Protein AF-A0A0Q7DZ96-F1 (afdb_monomer)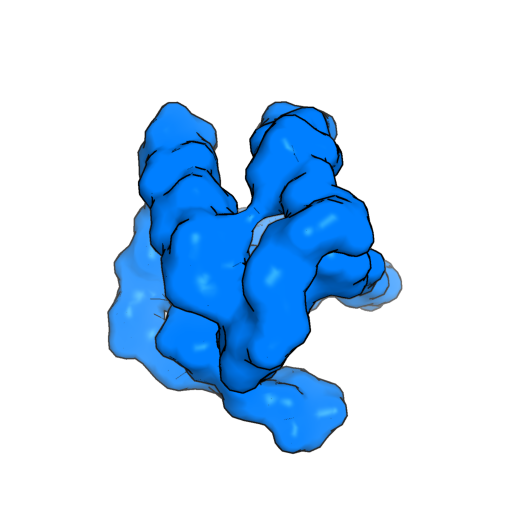

Mean predicted aligned error: 4.11 Å

Foldseek 3Di:
DDKDFDPPDDAEPCVVQLVVQLVVLDDPPDDQADKAKEFEAYPVRHTGMIDIDGDDSSVVSSVVSCVVVVWDWPPDWDDDPNDTHPTYTYD

Structure (mmCIF, N/CA/C/O backbone):
data_AF-A0A0Q7DZ96-F1
#
_entry.id   AF-A0A0Q7DZ96-F1
#
loop_
_atom_site.group_PDB
_atom_site.id
_atom_site.type_symbol
_atom_site.label_atom_id
_atom_site.label_alt_id
_atom_site.label_comp_id
_atom_site.label_asym_id
_atom_site.label_entity_id
_atom_site.label_seq_id
_atom_site.pdbx_PDB_ins_code
_atom_site.Cartn_x
_atom_site.Cartn_y
_atom_site.Cartn_z
_atom_site.occupancy
_atom_site.B_iso_or_equiv
_atom_site.auth_seq_id
_atom_site.auth_comp_id
_atom_site.auth_asym_id
_atom_site.auth_atom_id
_atom_site.pdbx_P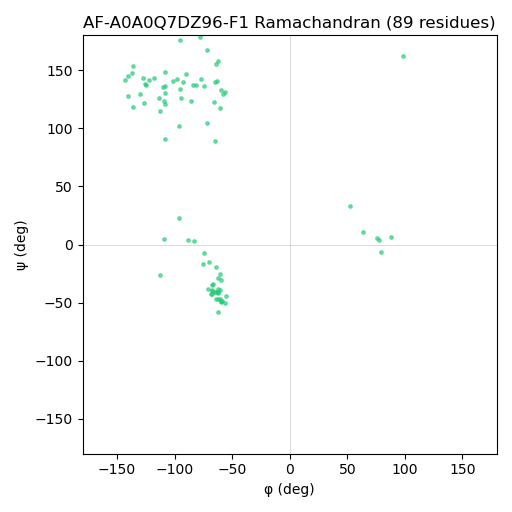DB_model_num
ATOM 1 N N . MET A 1 1 ? 4.169 -6.869 -9.416 1.00 83.31 1 MET A N 1
ATOM 2 C CA . MET A 1 1 ? 3.336 -6.731 -8.210 1.00 83.31 1 MET A CA 1
ATOM 3 C C . MET A 1 1 ? 2.361 -7.884 -7.999 1.00 83.31 1 MET A C 1
ATOM 5 O O . MET A 1 1 ? 1.863 -8.437 -8.972 1.00 83.31 1 MET A O 1
ATOM 9 N N . GLU A 1 2 ? 1.998 -8.164 -6.745 1.00 86.06 2 GLU A N 1
ATOM 10 C CA . GLU A 1 2 ? 0.768 -8.895 -6.389 1.00 86.06 2 GLU A CA 1
ATOM 11 C C . GLU A 1 2 ? -0.055 -8.061 -5.398 1.00 86.06 2 GLU A C 1
ATOM 13 O O . GLU A 1 2 ? 0.502 -7.490 -4.463 1.00 86.06 2 GLU A O 1
ATOM 18 N N . THR A 1 3 ? -1.379 -7.990 -5.565 1.00 88.44 3 THR A N 1
ATOM 19 C CA . THR A 1 3 ? -2.263 -7.313 -4.602 1.00 88.44 3 THR A CA 1
ATOM 20 C C . THR A 1 3 ? -3.396 -8.237 -4.186 1.00 88.44 3 THR A C 1
ATOM 22 O O . THR A 1 3 ? -3.899 -9.029 -4.986 1.00 88.44 3 THR A O 1
A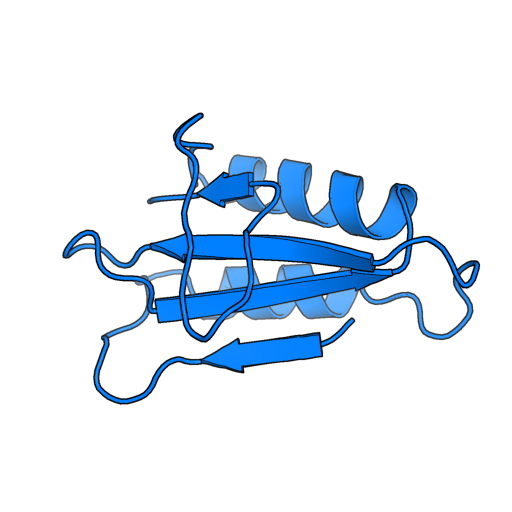TOM 25 N N . LYS A 1 4 ? -3.801 -8.159 -2.917 1.00 89.81 4 LYS A N 1
ATOM 26 C CA . LYS A 1 4 ? -4.892 -8.980 -2.387 1.00 89.81 4 LYS A CA 1
ATOM 27 C C . LYS A 1 4 ? -5.756 -8.175 -1.430 1.00 89.81 4 LYS A C 1
ATOM 29 O O . LYS A 1 4 ? -5.244 -7.581 -0.485 1.00 89.81 4 LYS A O 1
ATOM 34 N N . LEU A 1 5 ? -7.063 -8.184 -1.681 1.00 88.50 5 LEU A N 1
ATOM 35 C CA . LEU A 1 5 ? -8.073 -7.697 -0.746 1.00 88.50 5 LEU A CA 1
ATOM 36 C C . LEU A 1 5 ? -8.369 -8.796 0.285 1.00 88.50 5 LEU A C 1
ATOM 38 O O . LEU A 1 5 ? -8.483 -9.973 -0.067 1.00 88.50 5 LEU A O 1
ATOM 42 N N . ILE A 1 6 ? -8.481 -8.417 1.551 1.00 88.38 6 ILE A N 1
ATOM 43 C CA . ILE A 1 6 ? -8.897 -9.296 2.639 1.00 88.38 6 ILE A CA 1
ATOM 44 C C . ILE A 1 6 ? -10.424 -9.295 2.701 1.00 88.38 6 ILE A C 1
ATOM 46 O O . ILE A 1 6 ? -11.060 -8.249 2.815 1.00 88.38 6 ILE A O 1
ATOM 50 N N . GLU A 1 7 ? -11.017 -10.481 2.607 1.00 80.81 7 GLU A N 1
ATOM 51 C CA . GLU A 1 7 ? -12.469 -10.639 2.615 1.00 80.81 7 GLU A CA 1
ATOM 52 C C . GLU A 1 7 ? -13.088 -10.166 3.936 1.00 80.81 7 GLU A C 1
ATOM 54 O O . GLU A 1 7 ? -12.563 -10.413 5.023 1.00 80.81 7 GLU A O 1
ATOM 59 N N . GLY A 1 8 ? -14.243 -9.507 3.834 1.00 78.12 8 GLY A N 1
ATOM 60 C CA . GLY A 1 8 ? -15.030 -9.089 4.995 1.00 78.12 8 GLY A CA 1
ATOM 61 C C . GLY A 1 8 ? -14.507 -7.854 5.732 1.00 78.12 8 GLY A C 1
ATOM 62 O O . GLY A 1 8 ? -15.102 -7.483 6.743 1.00 78.12 8 GLY A O 1
ATOM 63 N N . VAL A 1 9 ? -13.448 -7.200 5.240 1.00 82.50 9 VAL A N 1
ATOM 64 C CA . VAL A 1 9 ? -12.978 -5.905 5.755 1.00 82.50 9 VAL A CA 1
ATOM 65 C C . VAL A 1 9 ? -13.301 -4.814 4.728 1.00 82.50 9 VAL A C 1
ATOM 67 O O . VAL A 1 9 ? -12.854 -4.919 3.583 1.00 82.50 9 VAL A O 1
ATOM 70 N N . PRO A 1 10 ? -14.092 -3.784 5.086 1.00 84.94 10 PRO A N 1
ATOM 71 C CA . PRO A 1 10 ? -14.381 -2.678 4.181 1.00 84.94 10 PRO A CA 1
ATOM 72 C C . PRO A 1 10 ? -13.088 -1.961 3.762 1.00 84.94 10 PRO A C 1
ATOM 74 O O . PRO A 1 10 ? -12.262 -1.659 4.627 1.00 84.94 10 PRO A O 1
ATOM 77 N N . PRO A 1 11 ? -12.896 -1.675 2.464 1.00 86.12 11 PRO A N 1
ATOM 78 C CA . PRO A 1 11 ? -11.741 -0.919 2.013 1.00 86.12 11 PRO A CA 1
ATOM 79 C C . PRO A 1 11 ? -11.849 0.561 2.406 1.00 86.12 11 PRO A C 1
ATOM 81 O O . PRO A 1 11 ? -12.916 1.043 2.797 1.00 86.12 11 PRO A O 1
ATOM 84 N N . LEU A 1 12 ? -10.740 1.292 2.277 1.00 89.00 12 LEU A N 1
ATOM 85 C CA . LEU A 1 12 ? -10.740 2.745 2.453 1.00 89.00 12 LEU A CA 1
ATOM 86 C C . LEU A 1 12 ? -11.601 3.435 1.385 1.00 89.00 12 LEU A C 1
ATOM 88 O O . LEU A 1 12 ? -11.804 2.920 0.284 1.00 89.00 12 LEU A O 1
ATOM 92 N N . ALA A 1 13 ? -12.090 4.636 1.703 1.00 89.62 13 ALA A N 1
ATOM 93 C CA . ALA A 1 13 ? -12.917 5.418 0.783 1.00 89.62 13 ALA A CA 1
ATOM 94 C C . ALA A 1 13 ? -12.193 5.742 -0.539 1.00 89.62 13 ALA A C 1
ATOM 96 O O . ALA A 1 13 ? -12.841 5.825 -1.579 1.00 89.62 13 ALA A O 1
ATOM 97 N N . ASN A 1 14 ? -10.864 5.873 -0.490 1.00 90.31 14 ASN A N 1
ATOM 98 C CA . ASN A 1 14 ? -9.977 6.132 -1.624 1.00 90.31 14 ASN A CA 1
ATOM 99 C C . ASN A 1 14 ? -9.331 4.855 -2.212 1.00 90.31 14 ASN A C 1
ATOM 101 O O . ASN A 1 14 ? -8.277 4.915 -2.842 1.00 90.31 14 ASN A O 1
ATOM 105 N N . ASP A 1 15 ? -9.922 3.668 -2.008 1.00 91.69 15 ASP A N 1
ATOM 106 C CA . ASP A 1 15 ? -9.354 2.403 -2.517 1.00 91.69 15 ASP A CA 1
ATOM 107 C C . ASP A 1 15 ? -9.233 2.366 -4.047 1.00 91.69 15 ASP A C 1
ATOM 109 O O . ASP A 1 15 ? -8.357 1.688 -4.578 1.00 91.69 15 ASP A O 1
ATOM 113 N N . LYS A 1 16 ? -10.057 3.127 -4.776 1.00 92.81 16 LYS A N 1
ATOM 114 C CA . LYS A 1 16 ? -9.942 3.226 -6.239 1.00 92.81 16 LYS A CA 1
ATOM 115 C C . LYS A 1 16 ? -8.664 3.945 -6.657 1.00 92.81 16 LYS A C 1
ATOM 117 O O . LYS A 1 16 ? -7.999 3.502 -7.587 1.00 92.81 16 LYS A O 1
ATOM 122 N N . GLU A 1 17 ? -8.325 5.026 -5.969 1.00 94.50 17 GLU A N 1
ATOM 123 C CA . GLU A 1 17 ? -7.107 5.800 -6.173 1.00 94.50 17 GLU A CA 1
ATOM 124 C C . GLU A 1 17 ? -5.880 4.978 -5.774 1.00 94.50 17 GLU A C 1
ATOM 126 O O . GLU A 1 17 ? -4.896 4.956 -6.509 1.00 94.50 17 GLU A O 1
ATOM 131 N N . ILE A 1 18 ? -5.972 4.217 -4.677 1.00 93.56 18 ILE A N 1
ATOM 132 C CA . ILE A 1 18 ? -4.932 3.261 -4.275 1.00 93.56 18 ILE A CA 1
ATOM 133 C C . ILE A 1 18 ? -4.729 2.213 -5.374 1.00 93.56 18 ILE A C 1
ATOM 135 O O . ILE A 1 18 ? -3.603 1.972 -5.789 1.00 93.56 18 ILE A O 1
ATOM 139 N N . LEU A 1 19 ? -5.794 1.601 -5.895 1.00 93.88 19 LEU A N 1
ATOM 140 C CA . LEU A 1 19 ? -5.680 0.621 -6.979 1.00 93.88 19 LEU A CA 1
ATOM 141 C C . LEU A 1 19 ? -5.096 1.218 -8.265 1.00 93.88 19 LEU A C 1
ATOM 143 O O . LEU A 1 19 ? -4.320 0.539 -8.935 1.00 93.88 19 LEU A O 1
ATOM 147 N N . ALA A 1 20 ? -5.456 2.458 -8.603 1.00 93.50 20 ALA A N 1
ATOM 148 C CA . ALA A 1 20 ? -4.907 3.158 -9.760 1.00 93.50 20 ALA A CA 1
ATOM 149 C C . ALA A 1 20 ? -3.398 3.397 -9.605 1.00 93.50 20 ALA A C 1
ATOM 151 O O . ALA A 1 20 ? -2.644 3.042 -10.506 1.00 93.50 20 ALA A O 1
ATOM 152 N N . LEU A 1 21 ? -2.967 3.889 -8.439 1.00 93.94 21 LEU A N 1
ATOM 153 C CA . LEU A 1 21 ? -1.553 4.043 -8.095 1.00 93.94 21 LEU A CA 1
ATOM 154 C C . LEU A 1 21 ? -0.802 2.713 -8.216 1.00 93.94 21 LEU A C 1
ATOM 156 O O . LEU A 1 21 ? 0.237 2.634 -8.859 1.00 93.94 21 LEU A O 1
ATOM 160 N N . LEU A 1 22 ? -1.333 1.649 -7.610 1.00 92.25 22 LEU A N 1
ATOM 161 C CA . LEU A 1 22 ? -0.691 0.336 -7.639 1.00 92.25 22 LEU A CA 1
ATOM 162 C C . LEU A 1 22 ? -0.537 -0.177 -9.082 1.00 92.25 22 LEU A C 1
ATOM 164 O O . LEU A 1 22 ? 0.483 -0.770 -9.421 1.00 92.25 22 LEU A O 1
ATOM 168 N N . ALA A 1 23 ? -1.533 0.048 -9.941 1.00 89.25 23 ALA A N 1
ATOM 169 C CA . ALA A 1 23 ? -1.452 -0.328 -11.350 1.00 89.25 23 ALA A CA 1
ATOM 170 C C . ALA A 1 23 ? -0.412 0.494 -12.132 1.00 89.25 23 ALA A C 1
ATOM 172 O O . ALA A 1 23 ? 0.224 -0.058 -13.026 1.00 89.25 23 ALA A O 1
ATOM 173 N N . GLU A 1 24 ? -0.239 1.776 -11.802 1.00 88.81 24 GLU A N 1
ATOM 174 C CA . GLU A 1 24 ? 0.767 2.659 -12.407 1.00 88.81 24 GLU A CA 1
ATOM 175 C C . GLU A 1 24 ? 2.195 2.252 -12.022 1.00 88.81 24 GLU A C 1
ATOM 177 O O . GLU A 1 24 ? 3.063 2.160 -12.885 1.00 88.81 24 GLU A O 1
ATOM 182 N N . GLU A 1 25 ? 2.413 1.918 -10.749 1.00 86.75 25 GLU A N 1
ATOM 183 C CA . GLU A 1 25 ? 3.714 1.476 -10.228 1.00 86.75 25 GLU A CA 1
ATOM 184 C C . GLU A 1 25 ? 4.076 0.039 -10.638 1.00 86.75 25 GLU A C 1
ATOM 186 O O . GLU A 1 25 ? 5.190 -0.435 -10.395 1.00 86.75 25 GLU A O 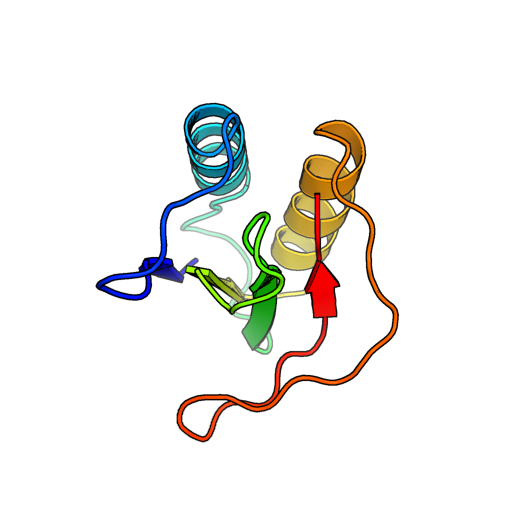1
ATOM 191 N N . HIS A 1 26 ? 3.151 -0.687 -11.271 1.00 82.00 26 HIS A N 1
ATOM 192 C CA . HIS A 1 26 ? 3.436 -2.024 -11.755 1.00 82.00 26 HIS A CA 1
ATOM 193 C C . HIS A 1 26 ? 4.372 -1.982 -12.968 1.00 82.00 26 HIS A C 1
ATOM 195 O O . HIS A 1 26 ? 3.937 -1.758 -14.097 1.00 82.00 26 HIS A O 1
ATOM 201 N N . ASP A 1 27 ? 5.643 -2.320 -12.754 1.00 75.00 27 ASP A N 1
ATOM 202 C CA . ASP A 1 27 ? 6.585 -2.579 -13.843 1.00 75.00 27 ASP A CA 1
ATOM 203 C C . ASP A 1 27 ? 6.688 -4.093 -14.133 1.00 75.00 27 ASP A C 1
ATOM 205 O O . ASP A 1 27 ? 7.361 -4.823 -13.397 1.00 75.00 27 ASP A O 1
ATOM 209 N N . PRO A 1 28 ? 6.042 -4.614 -15.195 1.00 69.50 28 PRO A N 1
ATOM 210 C CA . PRO A 1 28 ? 6.129 -6.029 -15.557 1.00 69.50 28 PRO A CA 1
ATOM 211 C C . PRO A 1 28 ? 7.511 -6.438 -16.095 1.00 69.50 28 PRO A C 1
ATOM 213 O O . PRO A 1 28 ? 7.790 -7.634 -16.178 1.00 69.50 28 PRO A O 1
ATOM 216 N N . ASN A 1 29 ? 8.366 -5.476 -16.461 1.00 69.94 29 ASN A N 1
ATOM 217 C CA . ASN A 1 29 ? 9.727 -5.707 -16.955 1.00 69.94 29 ASN A CA 1
ATOM 218 C C . ASN A 1 29 ? 10.800 -5.275 -15.943 1.00 69.94 29 ASN A C 1
ATOM 220 O O . ASN A 1 29 ? 11.995 -5.322 -16.256 1.00 69.94 29 ASN A O 1
ATOM 224 N N . GLY A 1 30 ? 10.379 -4.850 -14.751 1.00 62.97 30 GLY A N 1
ATOM 225 C CA . GLY A 1 30 ? 11.256 -4.362 -13.702 1.00 62.97 30 GLY A CA 1
ATOM 226 C C . GLY A 1 30 ? 12.227 -5.441 -13.220 1.00 62.97 30 GLY A C 1
ATOM 227 O O . GLY A 1 30 ? 11.984 -6.642 -13.391 1.00 62.97 30 GLY A O 1
ATOM 228 N N . PRO A 1 31 ? 13.362 -5.049 -12.618 1.00 59.72 31 PRO A N 1
ATOM 229 C CA . PRO A 1 31 ? 14.331 -6.009 -12.112 1.00 59.72 31 PRO A CA 1
ATOM 230 C C . PRO A 1 31 ? 13.665 -6.965 -11.116 1.00 59.72 31 PRO A C 1
ATOM 232 O O . PRO A 1 31 ? 13.016 -6.531 -10.168 1.00 59.72 31 PRO A O 1
ATOM 235 N N . SER A 1 32 ? 13.885 -8.272 -11.287 1.00 65.50 32 SER A N 1
ATOM 236 C CA . SER A 1 32 ? 13.486 -9.288 -10.311 1.00 65.50 32 SER A CA 1
ATOM 237 C C . SER A 1 32 ? 14.288 -9.087 -9.020 1.00 65.50 32 SER A C 1
ATOM 239 O O . SER A 1 32 ? 15.401 -9.597 -8.869 1.00 65.50 32 SER A O 1
ATOM 241 N N . GLY A 1 33 ? 13.763 -8.260 -8.122 1.00 72.69 33 GLY A N 1
ATOM 242 C CA . GLY A 1 33 ? 14.368 -7.938 -6.837 1.00 72.69 33 GLY A CA 1
ATOM 243 C C . GLY A 1 33 ? 13.827 -8.798 -5.700 1.00 72.69 33 GLY A C 1
ATOM 244 O O . GLY A 1 33 ? 12.899 -9.591 -5.860 1.00 72.69 33 GLY A O 1
ATOM 245 N N . LYS A 1 34 ? 14.398 -8.609 -4.507 1.00 85.75 34 LYS A N 1
ATOM 246 C CA . LYS A 1 34 ? 13.808 -9.141 -3.276 1.00 85.75 34 LYS A CA 1
ATOM 247 C C . LYS A 1 34 ? 12.387 -8.579 -3.130 1.00 85.75 34 LYS A C 1
ATOM 249 O O . LYS A 1 34 ? 12.200 -7.368 -3.225 1.00 85.75 34 LYS A O 1
ATOM 254 N N . ALA A 1 35 ? 11.420 -9.461 -2.886 1.00 88.31 35 ALA A N 1
ATOM 255 C CA . ALA A 1 35 ? 10.051 -9.059 -2.594 1.00 88.31 35 ALA A CA 1
ATOM 256 C C . ALA A 1 35 ? 9.977 -8.282 -1.271 1.00 88.31 35 ALA A C 1
ATOM 258 O O . ALA A 1 35 ? 10.636 -8.667 -0.298 1.00 88.31 35 ALA A O 1
ATOM 259 N N . MET A 1 36 ? 9.167 -7.226 -1.249 1.00 92.06 36 MET A N 1
ATOM 260 C CA . MET A 1 36 ? 8.785 -6.494 -0.039 1.00 92.06 36 MET A CA 1
ATOM 261 C C . MET A 1 36 ? 7.266 -6.435 0.054 1.00 92.06 36 MET A C 1
ATOM 263 O O . MET A 1 36 ? 6.576 -6.242 -0.952 1.00 92.06 36 MET A O 1
ATOM 267 N N . ASP A 1 37 ? 6.760 -6.631 1.263 1.00 93.50 37 ASP A N 1
ATOM 268 C CA . ASP A 1 37 ? 5.338 -6.762 1.548 1.00 93.50 37 ASP A CA 1
ATOM 269 C C . ASP A 1 37 ? 4.835 -5.521 2.303 1.00 93.50 37 ASP A C 1
ATOM 271 O O . ASP A 1 37 ? 5.316 -5.195 3.387 1.00 93.50 37 ASP A O 1
ATOM 275 N N . ILE A 1 38 ? 3.822 -4.853 1.756 1.00 95.31 38 ILE A N 1
ATOM 276 C CA . ILE A 1 38 ? 3.156 -3.682 2.335 1.00 95.31 38 ILE A CA 1
ATOM 277 C C . ILE A 1 38 ? 1.742 -4.075 2.773 1.00 95.31 38 ILE A C 1
ATOM 279 O O . ILE A 1 38 ? 1.000 -4.745 2.047 1.00 95.31 38 ILE A O 1
ATOM 283 N N . ALA A 1 39 ? 1.355 -3.644 3.968 1.00 95.88 39 ALA A N 1
ATOM 284 C CA . ALA A 1 39 ? 0.016 -3.812 4.517 1.00 95.88 39 ALA A CA 1
ATOM 285 C C . ALA A 1 39 ? -0.735 -2.481 4.559 1.00 95.88 39 ALA A C 1
ATOM 287 O O . ALA A 1 39 ? -0.193 -1.474 5.007 1.00 95.88 39 ALA A O 1
ATOM 288 N N . LEU A 1 40 ? -2.008 -2.498 4.165 1.00 95.75 40 LEU A N 1
ATOM 289 C CA . LEU A 1 40 ? -2.913 -1.358 4.278 1.00 95.75 40 LEU A CA 1
ATOM 290 C C . LEU A 1 40 ? -4.026 -1.679 5.278 1.00 95.75 40 LEU A C 1
ATOM 292 O O . LEU A 1 40 ? -4.724 -2.696 5.159 1.00 95.75 40 LEU A O 1
ATOM 296 N N . LEU A 1 41 ? -4.186 -0.808 6.268 1.00 93.75 41 LEU A N 1
ATOM 297 C CA . LEU A 1 41 ? -5.226 -0.893 7.286 1.00 93.75 41 LEU A CA 1
ATOM 298 C C . LEU A 1 41 ? -6.454 -0.081 6.868 1.00 93.75 41 LEU A C 1
ATOM 300 O O . LEU A 1 41 ? -6.328 0.995 6.285 1.00 93.75 41 LEU A O 1
ATOM 304 N N . GLY A 1 42 ? -7.637 -0.629 7.136 1.00 89.81 42 GLY A N 1
ATOM 305 C CA . GLY A 1 42 ? -8.911 0.039 6.919 1.00 89.81 42 GLY A CA 1
ATOM 306 C C . GLY A 1 42 ? -9.190 1.042 8.034 1.00 89.81 42 GLY A C 1
ATOM 307 O O . GLY A 1 42 ? -8.441 1.138 9.009 1.00 89.81 42 GLY A O 1
ATOM 308 N N . SER A 1 43 ? -10.313 1.748 7.928 1.00 86.12 43 SER A N 1
ATOM 309 C CA . SER A 1 43 ? -10.727 2.755 8.917 1.00 86.12 43 SER A CA 1
ATOM 310 C C . SER A 1 43 ? -11.011 2.174 10.309 1.00 86.12 43 SER A C 1
ATOM 312 O O . SER A 1 43 ? -10.991 2.894 11.304 1.00 86.12 43 SER A O 1
ATOM 314 N N . ASP A 1 44 ? -11.241 0.864 10.403 1.00 87.00 44 ASP A N 1
ATOM 315 C CA . ASP A 1 44 ? -11.388 0.116 11.655 1.00 87.00 44 ASP A CA 1
ATOM 316 C C . ASP A 1 44 ? -10.046 -0.399 12.221 1.00 87.00 44 ASP A C 1
ATOM 318 O O . ASP A 1 44 ? -10.020 -1.118 13.224 1.00 87.00 44 ASP A O 1
ATOM 322 N N . GLY A 1 45 ? -8.926 -0.051 11.579 1.00 87.81 45 GLY A N 1
ATOM 323 C CA . GLY A 1 45 ? -7.576 -0.475 11.941 1.00 87.81 45 GLY A CA 1
ATOM 324 C C . GLY A 1 45 ? -7.241 -1.919 11.556 1.00 87.81 45 GLY A C 1
ATOM 325 O O . GLY A 1 45 ? -6.167 -2.409 11.921 1.00 87.81 45 GLY A O 1
ATOM 326 N N . ARG A 1 46 ? -8.122 -2.628 10.841 1.00 91.00 46 ARG A N 1
ATOM 327 C CA . ARG A 1 46 ? -7.887 -4.014 10.411 1.00 91.00 46 ARG A CA 1
ATOM 328 C C . ARG A 1 46 ? -7.201 -4.040 9.053 1.00 91.00 46 ARG A C 1
ATOM 330 O O . ARG A 1 46 ? -7.447 -3.196 8.201 1.00 91.00 46 ARG A O 1
ATOM 337 N N . LEU A 1 47 ? -6.353 -5.041 8.832 1.00 92.75 47 LEU A N 1
ATOM 338 C CA . LEU A 1 47 ? -5.743 -5.279 7.525 1.00 92.75 47 LEU A CA 1
ATOM 339 C C . LEU A 1 47 ? -6.838 -5.544 6.485 1.00 92.75 47 LEU A C 1
ATOM 341 O O . LEU A 1 47 ? -7.545 -6.544 6.600 1.00 92.75 47 LEU A O 1
ATOM 345 N N . TYR A 1 48 ? -6.942 -4.682 5.474 1.00 94.06 48 TYR A N 1
ATOM 346 C CA . TYR A 1 48 ? -7.913 -4.849 4.388 1.00 94.06 48 TYR A CA 1
ATOM 347 C C . TYR A 1 48 ? -7.242 -5.155 3.049 1.00 94.06 48 TYR A C 1
ATOM 349 O O . TYR A 1 48 ? -7.851 -5.809 2.209 1.00 94.06 48 TYR A O 1
ATOM 357 N N . ARG A 1 49 ? -5.989 -4.733 2.833 1.00 94.31 49 ARG A N 1
ATOM 358 C CA . ARG A 1 49 ? -5.267 -4.988 1.581 1.00 94.31 49 ARG A CA 1
ATOM 359 C C . ARG A 1 49 ? -3.790 -5.255 1.834 1.00 94.31 49 ARG A C 1
ATOM 361 O O . ARG A 1 49 ? -3.166 -4.631 2.687 1.00 94.31 49 ARG A O 1
ATOM 368 N N . THR A 1 50 ? -3.233 -6.186 1.071 1.00 94.25 50 THR A N 1
ATOM 369 C CA . THR A 1 50 ? -1.794 -6.466 1.029 1.00 94.25 50 THR A CA 1
ATOM 370 C C . THR A 1 50 ? -1.259 -6.193 -0.365 1.00 94.25 50 THR A C 1
ATOM 372 O O . THR A 1 50 ? -1.933 -6.500 -1.354 1.00 94.25 50 THR A O 1
ATOM 375 N N . VAL A 1 51 ? -0.041 -5.674 -0.440 1.00 94.00 51 VAL A N 1
ATOM 376 C CA . VAL A 1 51 ? 0.663 -5.381 -1.687 1.00 94.00 51 VAL A CA 1
ATOM 377 C C . VAL A 1 51 ? 2.059 -5.979 -1.606 1.00 94.00 51 VAL A C 1
ATOM 379 O O . VAL A 1 51 ? 2.767 -5.759 -0.631 1.00 94.00 51 VAL A O 1
ATOM 382 N N . ARG A 1 52 ? 2.456 -6.730 -2.628 1.00 92.44 52 ARG A N 1
ATOM 383 C CA . ARG A 1 52 ? 3.804 -7.270 -2.780 1.00 92.44 52 ARG A CA 1
ATOM 384 C C . ARG A 1 52 ? 4.489 -6.606 -3.963 1.00 92.44 52 ARG A C 1
ATOM 386 O O . ARG A 1 52 ? 4.071 -6.809 -5.108 1.00 92.44 52 ARG A O 1
ATOM 393 N N . ALA A 1 53 ? 5.546 -5.864 -3.665 1.00 91.00 53 ALA A N 1
ATOM 394 C CA . ALA A 1 53 ? 6.414 -5.199 -4.628 1.00 91.00 53 ALA A CA 1
ATOM 395 C C . ALA A 1 53 ? 7.676 -6.035 -4.882 1.00 91.00 53 ALA A C 1
ATOM 397 O O . ALA A 1 53 ? 8.223 -6.644 -3.955 1.00 91.00 53 ALA A O 1
ATOM 398 N N . TRP A 1 54 ? 8.159 -6.060 -6.121 1.00 88.81 54 TRP A N 1
ATOM 399 C CA . TRP A 1 54 ? 9.329 -6.819 -6.548 1.00 88.81 54 TRP A CA 1
ATOM 400 C C . TRP A 1 54 ? 10.490 -5.869 -6.836 1.00 88.81 54 TRP A C 1
ATOM 402 O O . TRP A 1 54 ? 10.692 -5.400 -7.949 1.00 88.81 54 TRP A O 1
ATOM 412 N N . GLY A 1 55 ? 11.301 -5.618 -5.808 1.00 88.19 55 GLY A N 1
ATOM 413 C CA . GLY A 1 55 ? 12.448 -4.720 -5.900 1.00 88.19 55 GLY A CA 1
ATOM 414 C C . GLY A 1 55 ? 12.182 -3.308 -5.379 1.00 88.19 55 GLY A C 1
ATOM 415 O O . GLY A 1 55 ? 11.050 -2.886 -5.159 1.00 88.19 55 GLY A O 1
ATOM 416 N N . LEU A 1 56 ? 13.282 -2.597 -5.109 1.00 88.19 56 LEU A N 1
ATOM 417 C CA . LEU A 1 56 ? 13.278 -1.350 -4.337 1.00 88.19 56 LEU A CA 1
ATOM 418 C C . LEU A 1 56 ? 12.551 -0.197 -5.040 1.00 88.19 56 LEU A C 1
ATOM 420 O O . LEU A 1 56 ? 11.928 0.607 -4.361 1.00 88.19 56 LEU A O 1
ATOM 424 N N . GLY A 1 57 ? 12.614 -0.129 -6.373 1.00 88.75 57 GLY A N 1
ATOM 425 C CA . GLY A 1 57 ? 11.948 0.919 -7.153 1.00 88.75 57 GLY A CA 1
ATOM 426 C C . GLY A 1 57 ? 10.428 0.887 -6.991 1.00 88.75 57 GLY A C 1
ATOM 427 O O . GLY A 1 57 ? 9.863 1.851 -6.488 1.00 88.75 57 GLY A O 1
ATOM 428 N N . GLU A 1 58 ? 9.802 -0.249 -7.328 1.00 89.88 58 GLU A N 1
ATOM 429 C CA . GLU A 1 58 ? 8.350 -0.476 -7.192 1.00 89.88 58 GLU A CA 1
ATOM 430 C C . GLU A 1 58 ? 7.889 -0.230 -5.748 1.00 89.88 58 GLU A C 1
ATOM 432 O O . GLU A 1 58 ? 6.905 0.459 -5.507 1.00 89.88 58 GLU A O 1
ATOM 437 N N . TYR A 1 59 ? 8.640 -0.725 -4.759 1.00 91.81 59 TYR A N 1
ATOM 438 C CA . TYR A 1 59 ? 8.313 -0.507 -3.349 1.00 91.81 59 TYR A CA 1
ATOM 439 C C . TYR A 1 59 ? 8.336 0.978 -2.946 1.00 91.81 59 TYR A C 1
ATOM 441 O O . TYR A 1 59 ? 7.405 1.440 -2.288 1.00 91.81 59 TYR A O 1
ATOM 449 N N . LEU A 1 60 ? 9.373 1.729 -3.335 1.00 92.06 60 LEU A N 1
ATOM 450 C CA . LEU A 1 60 ? 9.484 3.150 -2.993 1.00 92.06 60 LEU A CA 1
ATOM 451 C C . LEU A 1 60 ? 8.421 3.997 -3.701 1.00 92.06 60 LEU A C 1
ATOM 453 O O . LEU A 1 60 ? 7.875 4.901 -3.071 1.00 92.06 60 LEU A O 1
ATOM 45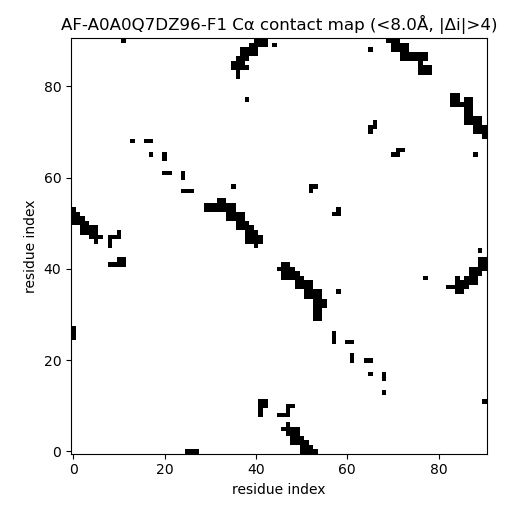7 N N . GLY A 1 61 ? 8.120 3.699 -4.969 1.00 93.19 61 GLY A N 1
ATOM 458 C CA . GLY A 1 61 ? 7.057 4.367 -5.723 1.00 93.19 61 GLY A CA 1
ATOM 459 C C . GLY A 1 61 ? 5.692 4.162 -5.071 1.00 93.19 61 GLY A C 1
ATOM 460 O O . GLY A 1 61 ? 4.994 5.129 -4.768 1.00 93.19 61 GLY A O 1
ATOM 461 N N . ILE A 1 62 ? 5.374 2.915 -4.699 1.00 94.50 62 ILE A N 1
ATOM 462 C CA . ILE A 1 62 ? 4.149 2.598 -3.955 1.00 94.50 62 ILE A CA 1
ATOM 463 C C . ILE A 1 62 ? 4.110 3.345 -2.617 1.00 94.50 62 ILE A C 1
ATOM 465 O O . ILE A 1 62 ? 3.106 3.983 -2.315 1.00 94.50 62 ILE A O 1
ATOM 469 N N . ALA A 1 63 ? 5.179 3.299 -1.816 1.00 94.81 63 ALA A N 1
ATOM 470 C CA . ALA A 1 63 ? 5.210 3.966 -0.513 1.00 94.81 63 ALA A CA 1
ATOM 471 C C . ALA A 1 63 ? 4.963 5.482 -0.636 1.00 94.81 63 ALA A C 1
ATOM 473 O O . ALA A 1 63 ? 4.094 6.016 0.051 1.00 94.81 63 ALA A O 1
ATOM 474 N N . GLN A 1 64 ? 5.660 6.157 -1.555 1.00 95.31 64 GLN A N 1
ATOM 475 C CA . GLN A 1 64 ? 5.491 7.596 -1.792 1.00 95.31 64 GLN A CA 1
ATOM 476 C C . GLN A 1 64 ? 4.100 7.936 -2.333 1.00 95.31 64 GLN A C 1
ATOM 478 O O . GLN A 1 64 ? 3.490 8.918 -1.909 1.00 95.31 64 GLN A O 1
ATOM 483 N N . GLY A 1 65 ? 3.569 7.122 -3.245 1.00 95.75 65 GLY A N 1
ATOM 484 C CA . GLY A 1 65 ? 2.229 7.318 -3.780 1.00 95.75 65 GLY A CA 1
ATOM 485 C C . GLY A 1 65 ? 1.143 7.163 -2.715 1.00 95.75 65 GLY A C 1
ATOM 486 O O . GLY A 1 65 ? 0.211 7.964 -2.672 1.00 95.75 65 GLY A O 1
A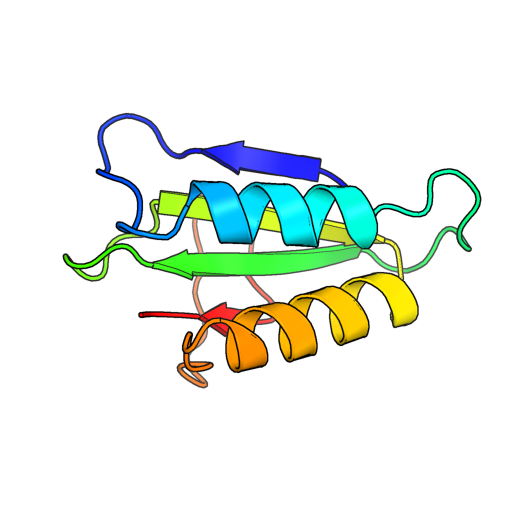TOM 487 N N . LEU A 1 66 ? 1.273 6.184 -1.812 1.00 96.12 66 LEU A N 1
ATOM 488 C CA . LEU A 1 66 ? 0.339 5.998 -0.696 1.00 96.12 66 LEU A CA 1
ATOM 489 C C . LEU A 1 66 ? 0.353 7.213 0.244 1.00 96.12 66 LEU A C 1
ATOM 491 O O . LEU A 1 66 ? -0.715 7.678 0.645 1.00 96.12 66 LEU A O 1
ATOM 495 N N . GLU A 1 67 ? 1.532 7.768 0.539 1.00 95.19 67 GLU A N 1
ATOM 496 C CA . GLU A 1 67 ? 1.663 9.020 1.300 1.00 95.19 67 GLU A CA 1
ATOM 497 C C . GLU A 1 67 ? 1.022 10.208 0.568 1.00 95.19 67 GLU A C 1
ATOM 499 O O . GLU A 1 67 ? 0.305 11.000 1.182 1.00 95.19 67 GLU A O 1
ATOM 504 N N . GLY A 1 68 ? 1.198 10.300 -0.753 1.00 95.25 68 GLY A N 1
ATOM 505 C CA . GLY A 1 68 ? 0.544 11.306 -1.597 1.00 95.25 68 GLY A CA 1
ATOM 506 C C . GLY A 1 68 ? -0.988 11.206 -1.604 1.00 95.25 68 GLY A C 1
ATOM 507 O O . GLY A 1 68 ? -1.671 12.222 -1.734 1.00 95.25 68 GLY A O 1
ATOM 508 N N . LEU A 1 69 ? -1.534 10.003 -1.395 1.00 94.56 69 LEU A N 1
ATOM 509 C CA . LEU A 1 69 ? -2.968 9.752 -1.206 1.00 94.56 69 LEU A CA 1
ATOM 510 C C . LEU A 1 69 ? -3.448 9.987 0.239 1.00 94.56 69 LEU A C 1
ATOM 512 O O . LEU A 1 69 ? -4.625 9.764 0.536 1.00 94.56 69 LEU A O 1
ATOM 516 N N . GLY A 1 70 ? -2.564 10.446 1.130 1.00 93.88 70 GLY A N 1
ATOM 517 C CA . GLY A 1 70 ? -2.870 10.79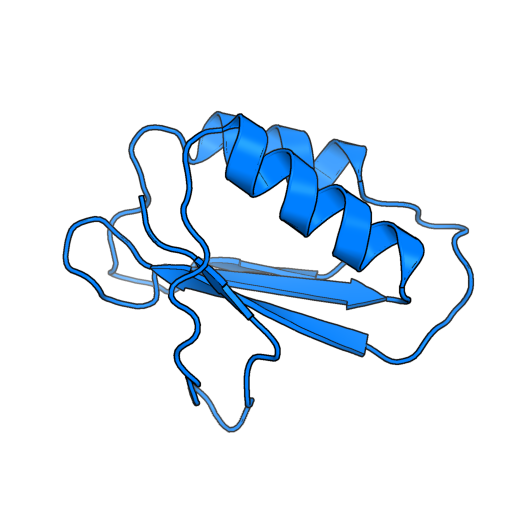1 2.517 1.00 93.88 70 GLY A CA 1
ATOM 518 C C . GLY A 1 70 ? -2.761 9.632 3.508 1.00 93.88 70 GLY A C 1
ATOM 519 O O . GLY A 1 70 ? -3.111 9.811 4.675 1.00 93.88 70 GLY A O 1
ATOM 520 N N . LEU A 1 71 ? -2.278 8.458 3.089 1.00 94.75 71 LEU A N 1
ATOM 521 C CA . LEU A 1 71 ? -2.029 7.357 4.017 1.00 94.75 71 LEU A CA 1
ATOM 522 C C . LEU A 1 71 ? -0.731 7.612 4.782 1.00 94.75 71 LEU A C 1
ATOM 524 O O . LEU A 1 71 ? 0.256 8.098 4.245 1.00 94.75 71 LEU A O 1
ATOM 528 N N . THR A 1 72 ? -0.716 7.242 6.055 1.00 94.56 72 THR A N 1
ATOM 529 C CA . THR A 1 72 ? 0.447 7.411 6.927 1.00 94.56 72 THR A CA 1
ATOM 530 C C . THR A 1 72 ? 1.088 6.062 7.210 1.00 94.56 72 THR A C 1
ATOM 532 O O . THR A 1 72 ? 0.400 5.124 7.625 1.00 94.56 72 THR A O 1
ATOM 535 N N . ASN A 1 73 ? 2.409 5.965 7.041 1.00 94.19 73 ASN A N 1
ATOM 536 C CA . ASN A 1 73 ? 3.160 4.817 7.534 1.00 94.19 73 ASN A CA 1
ATOM 537 C C . ASN A 1 73 ? 3.107 4.798 9.069 1.00 94.19 73 ASN A C 1
ATOM 539 O O . ASN A 1 73 ? 3.496 5.746 9.751 1.00 94.19 73 ASN A O 1
ATOM 543 N N . THR A 1 74 ? 2.607 3.704 9.627 1.00 91.75 74 THR A N 1
ATOM 544 C CA . THR A 1 74 ? 2.393 3.563 11.068 1.00 91.75 74 THR A CA 1
ATOM 545 C C . THR A 1 74 ? 3.689 3.336 11.851 1.00 91.75 74 THR A C 1
ATOM 547 O O . THR A 1 74 ? 3.679 3.450 13.079 1.00 91.75 74 THR A O 1
ATOM 550 N N . GLY A 1 75 ? 4.785 2.952 11.183 1.00 88.62 75 GLY A N 1
ATOM 551 C CA . GLY A 1 75 ? 6.047 2.541 11.810 1.00 88.62 75 GLY A CA 1
ATOM 552 C C . GLY A 1 75 ? 5.932 1.272 12.665 1.00 88.62 75 GLY A C 1
ATOM 553 O O . GLY A 1 75 ? 6.840 0.946 13.433 1.00 88.62 75 GLY A O 1
ATOM 554 N N . ARG A 1 76 ? 4.799 0.563 12.585 1.00 86.00 76 ARG A N 1
ATOM 555 C CA . ARG A 1 76 ? 4.518 -0.643 13.369 1.00 86.00 76 ARG A CA 1
ATOM 556 C C . ARG A 1 76 ? 4.727 -1.878 12.512 1.00 86.00 76 ARG A C 1
ATOM 558 O O . ARG A 1 76 ? 4.322 -1.927 11.359 1.00 86.00 76 ARG A O 1
ATOM 565 N N . ALA A 1 77 ? 5.290 -2.919 13.116 1.00 84.44 77 ALA A N 1
ATOM 566 C CA . ALA A 1 77 ? 5.357 -4.222 12.476 1.00 84.44 77 ALA A CA 1
ATOM 567 C C . ALA A 1 77 ? 3.975 -4.894 12.481 1.00 84.44 77 ALA A C 1
ATOM 569 O O . ALA A 1 77 ? 3.303 -4.934 13.515 1.00 84.44 77 ALA A O 1
ATOM 570 N N . LEU A 1 78 ? 3.595 -5.499 11.355 1.00 91.50 78 LEU A N 1
ATOM 571 C CA . LEU A 1 78 ? 2.429 -6.374 11.254 1.00 91.50 78 LEU A CA 1
ATOM 572 C C . LEU A 1 78 ? 2.860 -7.754 10.761 1.00 91.50 78 LEU A C 1
ATOM 574 O O . LEU A 1 78 ? 3.710 -7.893 9.878 1.00 91.50 78 LEU A O 1
ATOM 578 N N . LYS A 1 79 ? 2.238 -8.789 11.324 1.00 90.19 79 LYS A N 1
ATOM 579 C CA . LYS A 1 79 ? 2.326 -10.152 10.811 1.00 90.19 79 LYS A CA 1
ATOM 580 C C . LYS A 1 79 ? 0.917 -10.689 10.608 1.00 90.19 79 LYS A C 1
ATOM 582 O O . LYS A 1 79 ? 0.153 -10.760 11.566 1.00 90.19 79 LYS A O 1
ATOM 587 N N . ALA A 1 80 ? 0.586 -11.088 9.387 1.00 85.56 80 ALA A N 1
ATOM 588 C CA . ALA A 1 80 ? -0.691 -11.721 9.071 1.00 85.56 80 ALA A CA 1
ATOM 589 C C . ALA A 1 80 ? -0.476 -12.844 8.057 1.00 85.56 80 ALA A C 1
ATOM 591 O O . ALA A 1 80 ? 0.403 -12.759 7.205 1.00 85.56 80 ALA A O 1
ATOM 592 N N . HIS A 1 81 ? -1.254 -13.923 8.170 1.00 80.75 81 HIS A N 1
ATOM 593 C CA . HIS A 1 81 ? -1.188 -15.070 7.250 1.00 80.75 81 HIS A CA 1
ATOM 594 C C . HIS A 1 81 ? 0.227 -15.655 7.057 1.00 80.75 81 HIS A C 1
ATOM 596 O O . HIS A 1 81 ? 0.578 -16.121 5.980 1.00 80.75 81 HIS A O 1
ATOM 602 N N . GLY A 1 82 ? 1.060 -15.617 8.104 1.00 83.88 82 GLY A N 1
ATOM 603 C CA . GLY A 1 82 ? 2.444 -16.101 8.052 1.00 83.88 82 GLY A CA 1
ATOM 604 C C . GLY A 1 82 ? 3.445 -15.136 7.403 1.00 83.88 82 GLY A C 1
ATOM 605 O O . GLY A 1 82 ? 4.644 -15.381 7.502 1.00 83.88 82 GLY A O 1
ATOM 606 N N . ILE A 1 83 ? 2.982 -14.023 6.833 1.00 85.31 83 ILE A N 1
ATOM 607 C CA . ILE A 1 83 ? 3.799 -12.988 6.192 1.00 85.31 83 ILE A CA 1
ATOM 608 C C . ILE A 1 83 ? 4.079 -11.875 7.205 1.00 85.31 83 ILE A C 1
ATOM 610 O O . ILE A 1 83 ? 3.179 -11.446 7.931 1.00 85.31 83 ILE A O 1
ATOM 614 N N . ARG A 1 84 ? 5.337 -11.429 7.280 1.00 91.25 84 ARG A N 1
ATOM 615 C CA . ARG A 1 84 ? 5.722 -10.195 7.975 1.00 91.25 84 ARG A CA 1
ATOM 616 C C . ARG A 1 84 ? 5.751 -9.083 6.934 1.00 91.25 84 ARG A C 1
ATOM 618 O O . ARG A 1 84 ? 6.446 -9.241 5.942 1.00 91.25 84 ARG A O 1
ATOM 625 N N . PHE A 1 85 ? 5.032 -7.999 7.191 1.00 92.50 85 PHE A N 1
ATOM 626 C CA . PHE A 1 85 ? 5.050 -6.825 6.324 1.00 92.50 85 PHE A CA 1
ATOM 627 C C . PHE A 1 85 ? 6.244 -5.940 6.674 1.00 92.50 85 PHE A C 1
ATOM 629 O O . PHE A 1 85 ? 6.555 -5.758 7.859 1.00 92.50 85 PHE A O 1
ATOM 636 N N . ASP A 1 86 ? 6.917 -5.446 5.641 1.00 93.88 86 ASP A N 1
ATOM 637 C CA . ASP A 1 86 ? 8.018 -4.493 5.742 1.00 93.88 86 ASP A CA 1
ATOM 638 C C . ASP A 1 86 ? 7.486 -3.116 6.152 1.00 93.88 86 ASP A C 1
ATOM 640 O O . ASP A 1 86 ? 8.079 -2.486 7.022 1.00 93.88 86 ASP A O 1
ATOM 644 N N . ASP A 1 87 ? 6.318 -2.727 5.626 1.00 94.62 87 ASP A N 1
ATOM 645 C CA . ASP A 1 87 ? 5.613 -1.498 5.994 1.00 94.62 87 ASP A CA 1
ATOM 646 C C . ASP A 1 87 ? 4.111 -1.690 6.187 1.00 94.62 87 ASP A C 1
ATOM 648 O O . ASP A 1 87 ? 3.475 -2.572 5.602 1.00 94.62 87 ASP A O 1
ATOM 652 N N . VAL A 1 88 ? 3.535 -0.813 7.009 1.00 95.81 88 VAL A N 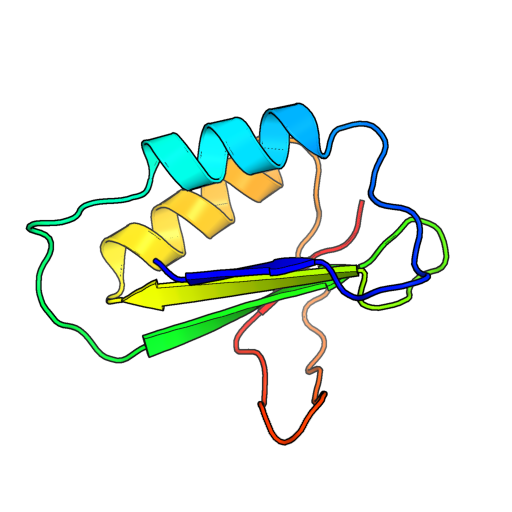1
ATOM 653 C CA . VAL A 1 88 ? 2.112 -0.822 7.348 1.00 95.81 88 VAL A CA 1
ATOM 654 C C . VAL A 1 88 ? 1.574 0.599 7.293 1.00 95.81 88 VAL A C 1
ATOM 656 O O . VAL A 1 88 ? 1.988 1.440 8.091 1.00 95.81 88 VAL A O 1
ATOM 659 N N . PHE A 1 89 ? 0.616 0.847 6.406 1.00 95.81 89 PHE A N 1
ATOM 660 C CA . PHE A 1 89 ? -0.028 2.143 6.213 1.00 95.81 89 PHE A CA 1
ATOM 661 C C . PHE A 1 89 ? -1.467 2.147 6.732 1.00 95.81 89 PHE A C 1
ATOM 663 O O . PHE A 1 89 ? -2.171 1.137 6.664 1.00 95.81 89 PHE A O 1
ATOM 670 N N . SER A 1 90 ? -1.918 3.302 7.214 1.00 92.62 90 SER A N 1
ATOM 671 C CA . SER A 1 90 ? -3.306 3.562 7.616 1.00 92.62 90 SER A CA 1
ATOM 672 C C . SER A 1 90 ? -3.759 4.932 7.122 1.00 92.62 90 SER A C 1
ATOM 674 O O . SER A 1 90 ? -2.944 5.854 7.087 1.00 92.62 90 SER A O 1
ATOM 676 N N . GLY A 1 91 ? -5.041 5.072 6.793 1.00 86.69 91 GLY A N 1
ATOM 677 C CA . GLY A 1 91 ? -5.679 6.331 6.397 1.00 86.69 91 GLY A CA 1
ATOM 678 C C . GLY A 1 91 ? -7.011 6.539 7.099 1.00 86.69 91 GLY A C 1
ATOM 679 O O . GLY A 1 91 ? -7.539 5.549 7.658 1.0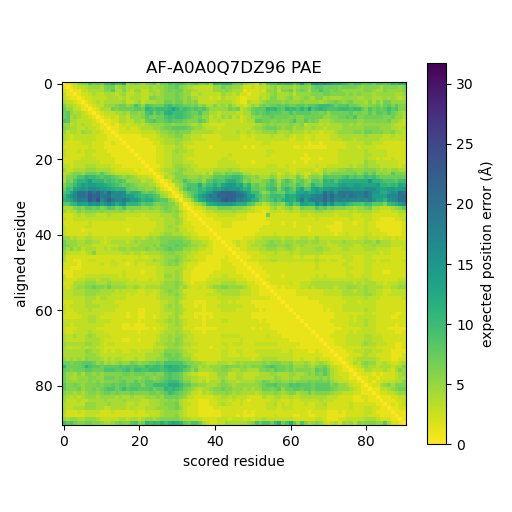0 86.69 91 GLY A O 1
#

Secondary structure (DSSP, 8-state):
-EEEEPTTSPPPTTHHHHHHHHHHS--TTS----EEEEEEE-TTSSEEEEEEEESHHHHHHHHHHHHHTT-EE----EEETTEEESEEEE-

Radius of gyration: 12.11 Å; Cα contacts (8 Å, |Δi|>4): 162; chains: 1; bounding box: 29×27×30 Å

Nearest PDB structures (foldseek):
  3dbh-assembly2_I  TM=4.357E-01  e=2.521E-01  Homo sapiens
  5hhc-assembly1_C  TM=2.979E-01  e=8.227E-01  synthetic construct
  1jru-assembly1_A  TM=3.346E-01  e=6.755E-01  Rattus norvegicus
  7ug6-assembly1_x  TM=2.777E-01  e=1.486E+00  Saccharomyces cerevisiae S288C
  5gap-assembly1_G  TM=3.907E-01  e=5.908E+00  Saccharomyces cerevisiae

pLDDT: mean 88.79, std 7.38, range [59.72, 96.12]

Solvent-accessible surface area (backbone atoms only — not comparable to full-atom values): 5146 Å² total; per-residue (Å²): 103,50,76,46,78,39,87,96,42,67,70,49,97,58,45,66,60,52,51,50,52,52,59,68,48,47,57,94,82,52,65,93,40,70,75,44,33,38,35,33,29,14,80,86,68,44,75,16,36,40,38,35,25,48,16,70,66,39,42,50,50,47,52,54,51,42,43,74,74,63,32,40,74,66,86,50,86,50,74,56,98,92,42,67,34,79,41,32,31,39,90

Sequence (91 aa):
METKLIEGVPPLANDKEILALLAEEHDPNGPSGKAMDIALLGSDGRLYRTVRAWGLGEYLGIAQGLEGLGLTNTGRALKAHGIRFDDVFSG